Protein AF-A0A8S3CTU9-F1 (afdb_monomer)

Organism: NCBI:txid392030

Foldseek 3Di:
DVVVLVVVVFQWDDKDADPDVPDIDTDTDPDDDCVSVVSVVVVVVVVQVVCVVVVHDDD

Secondary structure (DSSP, 8-state):
-HHHHHHTT--EEEEEE-SSTT-EEEEE----THHHHHHHHHHHHHHHHHHHHTT----

Radius of gyration: 11.75 Å; Cα contacts (8 Å, |Δi|>4): 61; chains: 1; bounding box: 27×20×32 Å

pLDDT: mean 96.44, std 1.41, range [91.94, 97.88]

Sequence (59 aa):
HYKACLYAGVNIRGTNAEVMPAQWEYQVGPSEGIDAADQLWMSRYLLQRIAEEFGTQVS

InterPro domains:
  IPR008146 Glutamine synthetase, catalytic domain [PF00120] (3-58)
  IPR008146 Glutamine synthetase, catalytic domain [PS51987] (1-59)
  IPR014746 Glutamine synthetase/guanido kinase, catalytic domain [SSF55931] (1-59)
  IPR050292 Glutamine Synthetase [PTHR20852] (1-59)

Solvent-accessible surface area (backbone atoms only — not comparable to full-atom values): 3654 Å² total; per-residue (Å²): 95,72,69,56,32,53,73,73,67,33,54,65,70,53,71,47,79,48,93,52,88,96,39,71,48,71,45,76,45,93,56,66,78,68,53,40,55,54,41,53,51,53,49,49,50,49,42,51,57,52,29,53,77,72,75,47,87,86,133

Structure (mmCIF, N/CA/C/O backbone):
data_AF-A0A8S3CTU9-F1
#
_entry.id   AF-A0A8S3CTU9-F1
#
loop_
_atom_site.group_PDB
_atom_site.id
_atom_site.type_symbol
_atom_site.label_atom_id
_atom_site.label_alt_id
_atom_si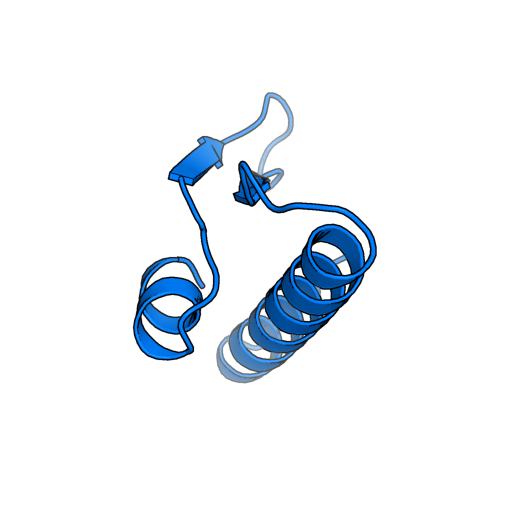te.label_comp_id
_atom_site.label_asym_id
_atom_site.label_entity_id
_atom_site.label_seq_id
_atom_site.pdbx_PDB_ins_code
_atom_site.Cartn_x
_atom_site.Cartn_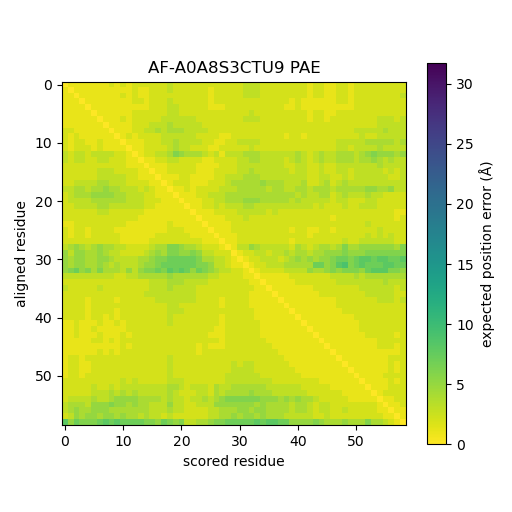y
_atom_site.Cartn_z
_atom_site.occupancy
_atom_site.B_iso_or_equiv
_atom_site.auth_seq_id
_atom_site.auth_comp_id
_atom_site.auth_asym_id
_atom_site.auth_atom_id
_atom_site.pdbx_PDB_model_num
ATOM 1 N N . HIS A 1 1 ? -4.260 -6.415 3.084 1.00 96.62 1 HIS A N 1
ATOM 2 C CA . HIS A 1 1 ? -3.591 -5.524 2.114 1.00 96.62 1 HIS A CA 1
ATOM 3 C C . HIS A 1 1 ? -2.391 -6.179 1.430 1.00 96.62 1 HIS A C 1
ATOM 5 O O . HI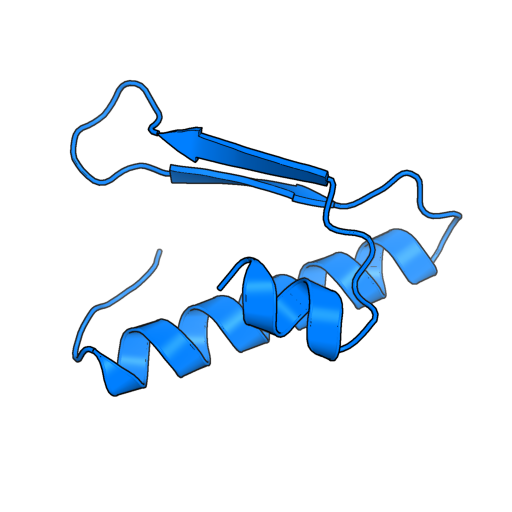S A 1 1 ? -2.482 -6.410 0.232 1.00 96.62 1 HIS A O 1
ATOM 11 N N . TYR A 1 2 ? -1.342 -6.586 2.157 1.00 97.19 2 TYR A N 1
ATOM 12 C CA . TYR A 1 2 ? -0.122 -7.168 1.562 1.00 97.19 2 TYR A CA 1
ATOM 13 C C . TYR A 1 2 ? -0.367 -8.308 0.556 1.00 97.19 2 TYR A C 1
ATOM 15 O O . TYR A 1 2 ? 0.050 -8.233 -0.596 1.00 97.19 2 TYR A O 1
ATOM 23 N N . LYS A 1 3 ? -1.136 -9.334 0.953 1.00 97.38 3 LYS A N 1
ATOM 24 C CA . LYS A 1 3 ? -1.497 -10.460 0.069 1.00 97.38 3 LYS A CA 1
ATOM 25 C C . LYS A 1 3 ? -2.290 -10.027 -1.170 1.00 97.38 3 LYS A C 1
ATOM 27 O O . LYS A 1 3 ? -2.104 -10.603 -2.233 1.00 97.38 3 LYS A O 1
ATOM 32 N N . ALA A 1 4 ? -3.154 -9.020 -1.035 1.00 97.25 4 ALA A N 1
ATOM 33 C CA . ALA A 1 4 ? -3.936 -8.497 -2.153 1.00 97.25 4 ALA A CA 1
ATOM 34 C C . ALA A 1 4 ? -3.044 -7.753 -3.155 1.00 97.25 4 ALA A C 1
ATOM 36 O O . ALA A 1 4 ? -3.211 -7.932 -4.354 1.00 97.25 4 ALA A O 1
ATOM 37 N N . CYS A 1 5 ? -2.055 -6.994 -2.671 1.00 97.56 5 CYS A N 1
ATOM 38 C CA . CYS A 1 5 ? -1.056 -6.356 -3.529 1.00 97.56 5 CYS A CA 1
ATOM 39 C C . CYS A 1 5 ? -0.231 -7.394 -4.303 1.00 97.56 5 CYS A C 1
ATOM 41 O O . CYS A 1 5 ? -0.101 -7.268 -5.516 1.00 97.56 5 CYS A O 1
ATOM 43 N N . LEU A 1 6 ? 0.239 -8.459 -3.638 1.00 96.81 6 LEU A N 1
ATOM 44 C CA . LEU A 1 6 ? 0.952 -9.554 -4.311 1.00 96.81 6 LEU A CA 1
ATOM 45 C C . LEU A 1 6 ? 0.093 -10.243 -5.378 1.00 96.81 6 LEU A C 1
ATOM 47 O O . LEU A 1 6 ? 0.563 -10.480 -6.485 1.00 96.81 6 LEU A O 1
ATOM 51 N N . TYR A 1 7 ? -1.169 -10.543 -5.059 1.00 97.38 7 TYR A N 1
ATOM 52 C CA . TYR A 1 7 ? -2.097 -11.154 -6.011 1.00 97.38 7 TYR A CA 1
ATOM 53 C C . TYR A 1 7 ? -2.386 -10.242 -7.214 1.00 97.38 7 TYR A C 1
ATOM 55 O O . TYR A 1 7 ? -2.459 -10.721 -8.341 1.00 97.38 7 TYR A O 1
ATOM 63 N N . ALA A 1 8 ? -2.502 -8.931 -6.989 1.00 96.56 8 ALA A N 1
ATOM 64 C CA . ALA A 1 8 ? -2.713 -7.938 -8.039 1.00 96.56 8 ALA A CA 1
ATOM 65 C C . ALA A 1 8 ? -1.454 -7.639 -8.879 1.00 96.56 8 ALA A C 1
ATOM 67 O O . ALA A 1 8 ? -1.527 -6.839 -9.808 1.00 96.56 8 ALA A O 1
ATOM 68 N N . GLY A 1 9 ? -0.303 -8.243 -8.559 1.00 95.75 9 GLY A N 1
ATOM 69 C CA . GLY A 1 9 ? 0.960 -8.007 -9.264 1.00 95.75 9 GLY A CA 1
ATOM 70 C C . GLY A 1 9 ? 1.672 -6.705 -8.880 1.00 95.75 9 GLY A C 1
ATOM 71 O O . GLY A 1 9 ? 2.618 -6.310 -9.555 1.00 95.75 9 GLY A O 1
ATOM 72 N N . VAL A 1 10 ? 1.257 -6.039 -7.797 1.00 96.69 10 VAL A N 1
ATOM 73 C CA . VAL A 1 10 ? 1.978 -4.884 -7.241 1.00 96.69 10 VAL A CA 1
ATOM 74 C C . VAL A 1 10 ? 3.278 -5.375 -6.606 1.00 96.69 10 VAL A C 1
ATOM 76 O O . VAL A 1 10 ? 3.266 -6.314 -5.806 1.00 96.69 10 VAL A O 1
ATOM 79 N N . ASN A 1 11 ? 4.395 -4.708 -6.903 1.00 96.12 11 ASN A N 1
ATOM 80 C CA . ASN A 1 11 ? 5.722 -5.060 -6.400 1.00 96.12 11 ASN A CA 1
ATOM 81 C C . ASN A 1 11 ? 5.920 -4.620 -4.938 1.00 96.12 11 ASN A C 1
ATOM 83 O O . ASN A 1 11 ? 6.774 -3.794 -4.621 1.00 96.12 11 ASN A O 1
ATOM 87 N N . ILE A 1 12 ? 5.088 -5.136 -4.036 1.00 96.62 12 ILE A N 1
ATOM 88 C CA . ILE A 1 12 ? 5.176 -4.870 -2.601 1.00 96.62 12 ILE A CA 1
ATOM 89 C C . ILE A 1 12 ? 6.312 -5.693 -1.976 1.00 96.62 12 ILE A C 1
ATOM 91 O O . ILE A 1 12 ? 6.468 -6.880 -2.266 1.00 96.62 12 ILE A O 1
ATOM 95 N N . ARG A 1 13 ? 7.124 -5.072 -1.114 1.00 94.94 13 ARG A N 1
ATOM 96 C CA . ARG A 1 13 ? 8.309 -5.711 -0.506 1.00 94.94 13 ARG A CA 1
ATOM 97 C C . ARG A 1 13 ? 8.157 -5.981 0.970 1.00 94.94 13 ARG A C 1
ATOM 99 O O . ARG A 1 13 ? 8.553 -7.046 1.432 1.00 94.94 13 ARG A O 1
ATOM 106 N N . GLY A 1 14 ? 7.547 -5.061 1.696 1.00 95.88 14 GLY A N 1
ATOM 107 C CA . GLY A 1 14 ? 7.440 -5.160 3.141 1.00 95.88 14 GLY A CA 1
ATOM 108 C C . GLY A 1 14 ? 6.264 -4.374 3.683 1.00 95.88 14 GLY A C 1
ATOM 109 O O . GLY A 1 14 ? 5.651 -3.568 2.979 1.00 95.88 14 GLY A O 1
ATOM 110 N N . THR A 1 15 ? 5.955 -4.672 4.940 1.00 97.25 15 THR A N 1
ATOM 111 C CA . THR A 1 15 ? 5.065 -3.904 5.808 1.00 97.25 15 THR A CA 1
ATOM 112 C C . THR A 1 15 ? 5.655 -3.904 7.206 1.00 97.25 15 THR A C 1
ATOM 114 O O . THR A 1 15 ? 6.140 -4.949 7.651 1.00 97.25 15 THR A O 1
ATOM 117 N N . ASN A 1 16 ? 5.525 -2.804 7.933 1.00 97.88 16 ASN A N 1
ATOM 118 C CA . ASN A 1 16 ? 5.876 -2.733 9.345 1.00 97.88 16 ASN A CA 1
ATOM 119 C C . ASN A 1 16 ? 4.850 -1.897 10.115 1.00 97.88 16 ASN A C 1
ATOM 121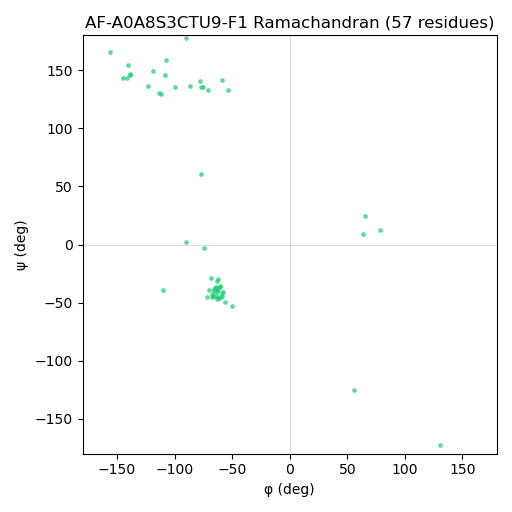 O O . ASN A 1 16 ? 4.170 -1.038 9.553 1.00 97.88 16 ASN A O 1
ATOM 125 N N . ALA A 1 17 ? 4.737 -2.178 11.411 1.00 97.12 17 ALA A N 1
ATOM 126 C CA . ALA A 1 17 ? 4.056 -1.280 12.330 1.00 97.12 17 ALA A CA 1
ATOM 127 C C . ALA A 1 17 ? 4.979 -0.088 12.611 1.00 97.12 17 ALA A C 1
ATOM 129 O O . ALA A 1 17 ? 6.184 -0.274 12.808 1.00 97.12 17 ALA A O 1
ATOM 130 N N . GLU A 1 18 ? 4.414 1.113 12.596 1.00 97.62 18 GLU A N 1
ATOM 131 C CA . GLU A 1 18 ? 5.133 2.349 12.890 1.00 97.62 18 GLU A CA 1
ATOM 132 C C . GLU A 1 18 ? 5.072 2.697 14.380 1.00 97.62 18 GLU A C 1
ATOM 134 O O . GLU A 1 18 ? 4.467 1.995 15.193 1.00 97.62 18 GLU A O 1
ATOM 139 N N . VAL A 1 19 ? 5.745 3.788 14.749 1.00 95.81 19 VAL A N 1
ATOM 140 C CA . VAL A 1 19 ? 5.891 4.207 16.149 1.00 95.81 19 VAL A CA 1
ATOM 141 C C . VAL A 1 19 ? 4.548 4.585 16.782 1.00 95.81 19 VAL A C 1
ATOM 143 O O . VAL A 1 19 ? 4.330 4.296 17.962 1.00 95.81 19 VAL A O 1
ATOM 146 N N . MET A 1 20 ? 3.639 5.232 16.038 1.00 96.69 20 MET A N 1
ATOM 147 C CA . MET A 1 20 ? 2.325 5.574 16.588 1.00 96.69 20 MET A CA 1
ATOM 148 C C . MET A 1 20 ? 1.384 4.359 16.606 1.00 96.69 20 MET A C 1
ATOM 150 O O . MET A 1 20 ? 1.334 3.597 15.638 1.00 96.69 20 MET A O 1
ATOM 154 N N . PRO A 1 21 ? 0.569 4.187 17.667 1.00 95.50 21 PRO A N 1
ATOM 155 C CA . PRO A 1 21 ? -0.448 3.143 17.698 1.00 95.50 21 PRO A CA 1
ATOM 156 C C . PRO A 1 21 ? -1.369 3.217 16.478 1.00 95.50 21 PRO A C 1
ATOM 158 O O . PRO A 1 21 ? -1.866 4.286 16.134 1.00 95.50 21 PRO A O 1
ATOM 161 N N . ALA A 1 22 ? -1.604 2.064 15.850 1.00 94.50 22 ALA A N 1
ATOM 162 C CA . ALA A 1 22 ? -2.385 1.9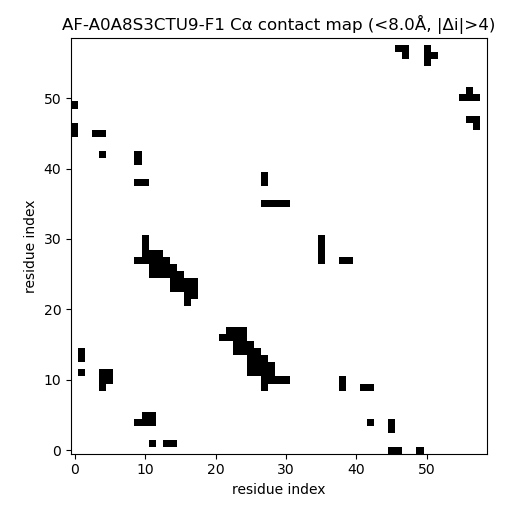18 14.618 1.00 94.50 22 ALA A CA 1
ATOM 163 C C . ALA A 1 22 ? -1.807 2.611 13.365 1.00 94.50 22 ALA A C 1
ATOM 165 O O . ALA A 1 22 ? -2.458 2.595 12.322 1.00 94.50 22 ALA A O 1
ATOM 166 N N . GLN A 1 23 ? -0.580 3.138 13.419 1.00 97.38 23 GLN A N 1
ATOM 167 C CA . GLN A 1 23 ? 0.152 3.590 12.239 1.00 97.38 23 GLN A CA 1
ATOM 168 C C . GLN A 1 23 ? 0.915 2.415 11.613 1.00 97.38 23 GLN A C 1
ATOM 170 O O . GLN A 1 23 ? 1.534 1.609 12.310 1.00 97.38 23 GLN A O 1
ATOM 175 N N . TRP A 1 24 ? 0.865 2.316 10.288 1.00 97.62 24 TRP A N 1
ATOM 176 C CA . TRP A 1 24 ? 1.502 1.247 9.523 1.00 97.62 24 TRP A CA 1
ATOM 177 C C . TRP A 1 24 ? 2.161 1.812 8.271 1.00 97.62 24 TRP A C 1
ATOM 179 O O . TRP A 1 24 ? 1.623 2.725 7.644 1.00 97.62 24 TRP A O 1
ATOM 189 N N . GLU A 1 25 ? 3.282 1.215 7.880 1.00 97.88 25 GLU A N 1
ATOM 190 C CA . GLU A 1 25 ? 3.980 1.503 6.630 1.00 97.88 25 GLU A CA 1
ATOM 191 C C . GLU A 1 25 ? 4.032 0.247 5.744 1.00 97.88 25 GLU A C 1
ATOM 193 O O . GLU A 1 25 ? 4.041 -0.891 6.227 1.00 97.88 25 GLU A O 1
ATOM 198 N N . TYR A 1 26 ? 4.043 0.454 4.426 1.00 97.62 26 TYR A N 1
ATOM 199 C CA . TYR A 1 26 ? 4.337 -0.572 3.432 1.00 97.62 26 TYR A CA 1
ATOM 200 C C . TYR A 1 26 ? 5.219 -0.009 2.316 1.00 97.62 26 TYR A C 1
ATOM 202 O O . TYR A 1 26 ? 5.086 1.153 1.932 1.00 97.62 26 TYR A O 1
ATOM 210 N N . GLN A 1 27 ? 6.096 -0.846 1.762 1.00 97.75 27 GLN A N 1
ATOM 211 C CA . GLN A 1 27 ? 7.051 -0.438 0.731 1.00 97.75 27 GLN A CA 1
ATOM 212 C C . GLN A 1 27 ? 6.716 -1.084 -0.618 1.00 97.75 27 GLN A C 1
ATOM 214 O O . GLN A 1 27 ? 6.561 -2.306 -0.707 1.00 97.75 27 GLN A O 1
ATOM 219 N N . VAL A 1 28 ? 6.639 -0.269 -1.673 1.00 96.69 28 VAL A N 1
ATOM 220 C CA . VAL A 1 28 ? 6.434 -0.695 -3.068 1.00 96.69 28 VAL A CA 1
ATOM 221 C C . VAL A 1 28 ? 7.695 -0.382 -3.870 1.00 96.69 28 VAL A C 1
ATOM 223 O O . VAL A 1 28 ? 8.208 0.732 -3.809 1.00 96.69 28 VAL A O 1
ATOM 226 N N . GLY A 1 29 ? 8.200 -1.362 -4.616 1.00 94.12 29 GLY A N 1
ATOM 227 C CA . GLY A 1 29 ? 9.345 -1.217 -5.509 1.00 94.12 29 GLY A CA 1
ATOM 228 C C . GLY A 1 29 ? 10.418 -2.296 -5.320 1.00 94.12 29 GLY A C 1
ATOM 229 O O . GLY A 1 29 ? 10.207 -3.265 -4.603 1.00 94.12 29 GLY A O 1
ATOM 230 N N . PRO A 1 30 ? 11.589 -2.187 -5.966 1.00 93.06 30 PRO A N 1
ATOM 231 C CA . PRO A 1 30 ? 11.915 -1.203 -6.994 1.00 93.06 30 PRO A CA 1
ATOM 232 C C . PRO A 1 30 ? 10.965 -1.303 -8.198 1.00 93.06 30 PRO A C 1
ATOM 234 O O . PRO A 1 30 ? 10.518 -2.385 -8.574 1.00 93.06 30 PRO A O 1
ATOM 237 N N . SER A 1 31 ? 10.590 -0.162 -8.765 1.00 91.94 31 SER A N 1
ATOM 238 C CA . SER A 1 31 ? 9.751 -0.038 -9.965 1.00 91.94 31 SER A CA 1
ATOM 239 C C . SER A 1 31 ? 10.242 1.169 -10.754 1.00 91.94 31 SER A C 1
ATOM 241 O O . SER A 1 31 ? 10.713 2.135 -10.153 1.00 91.94 31 SER A O 1
ATOM 243 N N . GLU A 1 32 ? 10.215 1.091 -12.080 1.00 93.56 32 GLU A N 1
ATOM 244 C CA . GLU A 1 32 ? 10.883 2.066 -12.943 1.00 93.56 32 GLU A CA 1
ATOM 245 C C . GLU A 1 32 ? 9.904 3.109 -13.486 1.00 93.56 32 GLU A C 1
ATOM 247 O O . GLU A 1 32 ? 8.814 2.782 -13.947 1.00 93.56 32 GLU A O 1
ATOM 252 N N . GLY A 1 33 ? 10.308 4.381 -13.460 1.00 94.62 33 GLY A N 1
ATOM 253 C CA . GLY A 1 33 ? 9.570 5.465 -14.107 1.00 94.62 33 GLY A CA 1
ATOM 254 C C . GLY A 1 33 ? 8.112 5.579 -13.648 1.00 94.62 33 GLY A C 1
ATOM 255 O O . GLY A 1 33 ? 7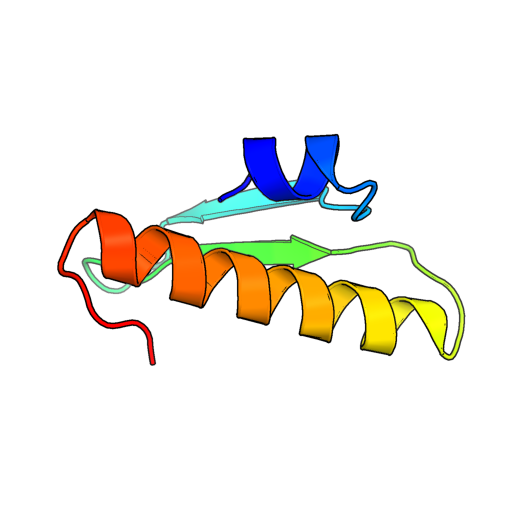.835 5.729 -12.457 1.00 94.62 33 GLY A O 1
ATOM 256 N N . ILE A 1 34 ? 7.189 5.549 -14.613 1.00 95.69 34 ILE A N 1
ATOM 257 C CA . ILE A 1 34 ? 5.751 5.731 -14.377 1.00 95.69 34 ILE A CA 1
ATOM 258 C C . ILE A 1 34 ? 5.124 4.560 -13.607 1.00 95.69 34 ILE A C 1
ATOM 260 O O . ILE A 1 34 ? 4.226 4.783 -12.795 1.00 95.69 34 ILE A O 1
ATOM 264 N N . ASP A 1 35 ? 5.673 3.349 -13.745 1.00 95.44 35 ASP A N 1
ATOM 265 C CA . ASP A 1 35 ? 5.143 2.150 -13.088 1.00 95.44 35 ASP A CA 1
ATOM 266 C C . ASP A 1 35 ? 5.196 2.265 -11.561 1.00 95.44 35 ASP A C 1
ATOM 268 O O . ASP A 1 35 ? 4.350 1.710 -10.862 1.00 95.44 35 ASP A O 1
ATOM 272 N N . ALA A 1 36 ? 6.170 3.005 -11.019 1.00 95.25 36 ALA A N 1
ATOM 273 C CA . ALA A 1 36 ? 6.245 3.266 -9.584 1.00 95.25 36 ALA A CA 1
ATOM 274 C C . ALA A 1 36 ? 5.025 4.057 -9.083 1.00 95.25 36 ALA A C 1
ATOM 276 O O . ALA A 1 36 ? 4.502 3.772 -8.003 1.00 95.25 36 ALA A O 1
ATOM 277 N N . ALA A 1 37 ? 4.551 5.028 -9.870 1.00 96.12 37 ALA A N 1
ATOM 278 C CA . ALA A 1 37 ? 3.368 5.811 -9.539 1.00 96.12 37 ALA A CA 1
ATOM 279 C C . ALA A 1 37 ? 2.092 4.971 -9.685 1.00 96.12 37 ALA A C 1
ATOM 281 O O . ALA A 1 37 ? 1.259 4.978 -8.776 1.00 96.12 37 ALA A O 1
ATOM 282 N N . ASP A 1 38 ? 1.972 4.208 -10.773 1.00 97.12 38 ASP A N 1
ATOM 283 C CA . ASP A 1 38 ? 0.806 3.359 -11.040 1.00 97.12 38 ASP A CA 1
ATOM 284 C C . ASP A 1 38 ? 0.627 2.299 -9.947 1.00 97.12 38 ASP A C 1
ATOM 286 O O . ASP A 1 38 ? -0.462 2.132 -9.388 1.00 97.12 38 ASP A O 1
ATOM 290 N N . GLN A 1 39 ? 1.716 1.632 -9.561 1.00 97.38 39 GLN A N 1
ATOM 291 C CA . GLN A 1 39 ? 1.692 0.628 -8.501 1.00 97.38 39 GLN A CA 1
ATOM 292 C C . GLN A 1 39 ? 1.372 1.227 -7.129 1.00 97.38 39 GLN A C 1
ATOM 294 O O . GLN A 1 39 ? 0.618 0.617 -6.368 1.00 97.38 39 GLN A O 1
ATOM 299 N N . LEU A 1 40 ? 1.890 2.420 -6.814 1.00 96.56 40 LEU A N 1
ATOM 300 C CA . LEU A 1 40 ? 1.587 3.109 -5.558 1.00 96.56 40 LEU A CA 1
ATOM 301 C C . LEU A 1 40 ? 0.112 3.533 -5.482 1.00 96.56 40 LEU A C 1
ATOM 303 O O . LEU A 1 40 ? -0.527 3.426 -4.432 1.00 96.56 40 LEU A O 1
ATOM 307 N N . TRP A 1 41 ? -0.458 4.010 -6.587 1.00 97.25 41 TRP A N 1
ATOM 308 C CA . TRP A 1 41 ? -1.876 4.363 -6.639 1.00 97.25 41 TRP A CA 1
ATOM 309 C C . TRP A 1 41 ? -2.771 3.135 -6.504 1.00 97.25 41 TRP A C 1
ATOM 311 O O . TRP A 1 41 ? -3.710 3.142 -5.702 1.00 97.25 41 TRP A O 1
ATOM 321 N N . MET A 1 42 ? -2.440 2.051 -7.205 1.00 97.69 42 MET A N 1
ATOM 322 C CA . MET A 1 42 ? -3.169 0.791 -7.082 1.00 97.69 42 MET A CA 1
ATOM 323 C C . MET A 1 42 ? -3.065 0.196 -5.676 1.00 97.69 42 MET A C 1
ATOM 325 O O . MET A 1 42 ? -4.071 -0.265 -5.129 1.00 97.69 42 MET A O 1
ATOM 329 N N . SER A 1 43 ? -1.894 0.252 -5.035 1.00 97.56 43 SER A N 1
ATOM 330 C CA . SER A 1 43 ? -1.736 -0.234 -3.662 1.00 97.56 43 SER A CA 1
ATOM 331 C C . SER A 1 43 ? -2.575 0.566 -2.664 1.00 97.56 43 SER A C 1
ATOM 333 O O . SER A 1 43 ? -3.125 -0.022 -1.732 1.00 97.56 43 SER A O 1
ATOM 335 N N . ARG A 1 44 ? -2.710 1.887 -2.854 1.00 97.75 44 ARG A N 1
ATOM 336 C CA . ARG A 1 44 ? -3.569 2.752 -2.026 1.00 97.75 44 ARG A CA 1
ATOM 337 C C . ARG A 1 44 ? -5.045 2.437 -2.211 1.00 97.75 44 ARG A C 1
ATOM 339 O O . ARG A 1 44 ? -5.756 2.287 -1.221 1.00 97.75 44 ARG A O 1
ATOM 346 N N . TYR A 1 45 ? -5.484 2.264 -3.457 1.00 97.69 45 TYR A N 1
ATOM 347 C CA . TYR A 1 45 ? -6.857 1.864 -3.751 1.00 97.69 45 TYR A CA 1
ATOM 348 C C . TYR A 1 45 ? -7.213 0.553 -3.041 1.00 97.69 45 TYR A C 1
ATOM 350 O O . TYR A 1 45 ? -8.203 0.485 -2.315 1.00 97.69 45 TYR A O 1
ATOM 358 N N . LEU A 1 46 ? -6.359 -0.470 -3.159 1.00 97.88 46 LEU A N 1
ATOM 359 C CA . LEU A 1 46 ? -6.567 -1.750 -2.476 1.00 97.88 46 LEU A CA 1
ATOM 360 C C . LEU A 1 46 ? -6.600 -1.607 -0.949 1.00 97.88 46 LEU A C 1
ATOM 362 O O . LEU A 1 46 ? -7.360 -2.314 -0.291 1.00 97.88 46 LEU A O 1
ATOM 366 N N . LEU A 1 47 ? -5.792 -0.714 -0.370 1.00 97.81 47 LEU A N 1
ATOM 367 C CA . LEU A 1 47 ? -5.803 -0.465 1.073 1.00 97.81 47 LEU A CA 1
ATOM 368 C C . LEU A 1 47 ? -7.149 0.093 1.526 1.00 97.81 47 LEU A C 1
ATOM 370 O O . LEU A 1 47 ? -7.724 -0.424 2.480 1.00 97.81 47 LEU A O 1
ATOM 374 N N . GLN A 1 48 ? -7.661 1.089 0.808 1.00 97.75 48 GLN A N 1
ATOM 375 C CA . GLN A 1 48 ? -8.939 1.715 1.117 1.00 97.75 48 GLN A CA 1
ATOM 376 C C . GLN A 1 48 ? -10.106 0.735 0.946 1.00 97.75 48 GLN A C 1
ATOM 378 O O . GLN A 1 48 ? -10.932 0.614 1.844 1.00 97.75 48 GLN A O 1
ATOM 383 N N . ARG A 1 49 ? -10.124 -0.049 -0.142 1.00 97.81 49 ARG A N 1
ATOM 384 C CA . ARG A 1 49 ? -11.147 -1.087 -0.370 1.00 97.81 49 ARG A CA 1
ATOM 385 C C . ARG A 1 49 ? -11.188 -2.127 0.745 1.00 97.81 49 ARG A C 1
ATOM 387 O O . ARG A 1 49 ? -12.264 -2.491 1.201 1.00 97.81 49 ARG A O 1
ATOM 394 N N . ILE A 1 50 ? -10.022 -2.589 1.188 1.00 97.44 50 ILE A N 1
ATOM 395 C CA . ILE A 1 50 ? -9.934 -3.558 2.282 1.00 97.44 50 ILE A CA 1
ATOM 396 C C . ILE A 1 50 ? -10.380 -2.911 3.593 1.00 97.44 50 ILE A C 1
ATOM 398 O O . ILE A 1 50 ? -11.129 -3.526 4.339 1.00 97.44 50 ILE A O 1
ATOM 402 N N . ALA A 1 51 ? -9.967 -1.676 3.877 1.00 97.19 51 ALA A N 1
ATOM 403 C CA . ALA A 1 51 ? -10.401 -0.972 5.081 1.00 97.19 51 ALA A CA 1
ATOM 404 C C . ALA A 1 51 ? -11.932 -0.839 5.155 1.00 97.19 51 ALA A C 1
ATOM 406 O O . ALA A 1 51 ? -12.515 -1.111 6.203 1.00 97.19 51 ALA A O 1
ATOM 407 N N . GLU A 1 52 ? -12.591 -0.540 4.030 1.00 97.38 52 GLU A N 1
ATOM 408 C CA . GLU A 1 52 ? -14.055 -0.508 3.949 1.00 97.38 52 GLU A CA 1
ATOM 409 C C . GLU A 1 52 ? -14.704 -1.853 4.320 1.00 97.38 52 GLU A C 1
ATOM 411 O O . GLU A 1 52 ? -15.689 -1.864 5.056 1.00 97.38 52 GLU A O 1
ATOM 416 N N . GLU A 1 53 ? -14.147 -2.987 3.877 1.00 96.94 53 GLU A N 1
ATOM 417 C CA . GLU A 1 53 ? -14.654 -4.327 4.235 1.00 96.94 53 GLU A CA 1
ATOM 418 C C . GLU A 1 53 ? -14.557 -4.611 5.741 1.00 96.94 53 GLU A C 1
ATOM 420 O O . GLU A 1 53 ? -15.402 -5.309 6.301 1.00 96.94 53 GLU A O 1
ATOM 425 N N . PHE A 1 54 ? -13.548 -4.045 6.407 1.00 96.31 54 PHE A N 1
ATOM 426 C CA . PHE A 1 54 ? -13.370 -4.141 7.856 1.00 96.31 54 PHE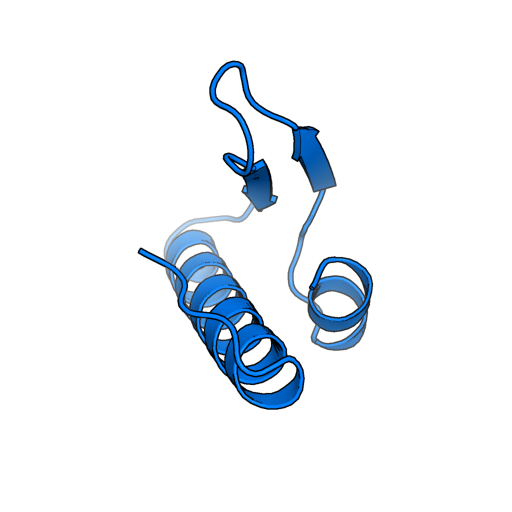 A CA 1
ATOM 427 C C . PHE A 1 54 ? -14.063 -3.006 8.630 1.00 96.31 54 PHE A C 1
ATOM 429 O O . PHE A 1 54 ? -13.953 -2.955 9.856 1.00 96.31 54 PHE A O 1
ATOM 436 N N . GLY A 1 55 ? -14.779 -2.104 7.950 1.00 96.38 55 GLY A N 1
ATOM 437 C CA . GLY A 1 55 ? -15.448 -0.959 8.572 1.00 96.38 55 GLY A CA 1
ATOM 438 C C . GLY A 1 55 ? -14.485 0.060 9.192 1.00 96.38 55 GLY A C 1
ATOM 439 O O . GLY A 1 55 ? -14.867 0.771 10.121 1.00 96.38 55 GLY A O 1
ATOM 440 N N . THR A 1 56 ? -13.239 0.123 8.717 1.00 95.75 56 THR A N 1
ATOM 441 C CA . THR A 1 56 ? -12.212 1.053 9.202 1.00 95.75 56 THR A CA 1
ATOM 442 C C . THR A 1 56 ? -11.935 2.165 8.192 1.00 95.75 56 THR A C 1
ATOM 444 O O . THR A 1 56 ? -12.231 2.051 7.004 1.00 95.75 56 THR A O 1
ATOM 447 N N . GLN A 1 57 ? -11.379 3.277 8.673 1.00 95.19 57 GLN A N 1
ATOM 448 C CA . GLN A 1 57 ? -10.955 4.396 7.831 1.00 95.19 57 GLN A CA 1
ATOM 449 C C . GLN A 1 57 ? -9.429 4.455 7.775 1.00 95.19 57 GLN A C 1
ATOM 451 O O . GLN A 1 57 ? -8.753 4.131 8.750 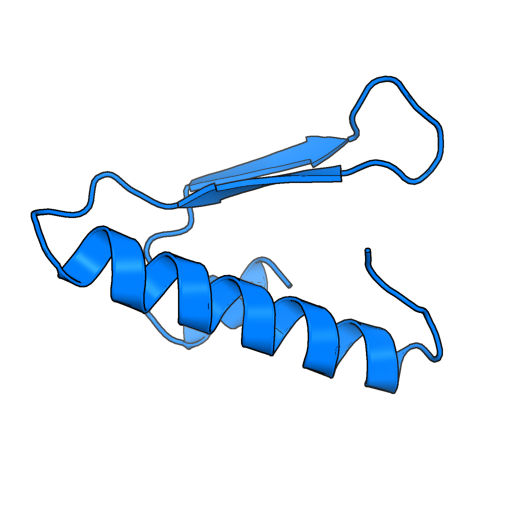1.00 95.19 57 GLN A O 1
ATOM 456 N N . VAL A 1 58 ? -8.902 4.868 6.624 1.00 95.44 58 VAL A N 1
ATOM 457 C CA . VAL A 1 58 ? -7.468 5.052 6.372 1.00 95.44 58 VAL A CA 1
ATOM 458 C C . VAL A 1 58 ? -7.254 6.494 5.923 1.00 95.44 58 VAL A C 1
ATOM 460 O O . VAL A 1 58 ? -8.035 6.997 5.112 1.00 95.44 58 VAL A O 1
ATOM 463 N N . SER A 1 59 ? -6.218 7.140 6.461 1.00 92.00 59 SER A N 1
ATOM 464 C CA . SER A 1 59 ? -5.835 8.535 6.199 1.00 92.00 59 SER A CA 1
ATOM 465 C C . SER A 1 59 ? -4.391 8.640 5.739 1.00 92.00 59 SER A C 1
ATOM 467 O O . SER A 1 59 ? -3.557 7.972 6.392 1.00 92.00 59 SER A O 1
#

Nearest PDB structures (foldseek):
  4uce-assembly2_B  TM=4.053E-01  e=6.929E+00  Human 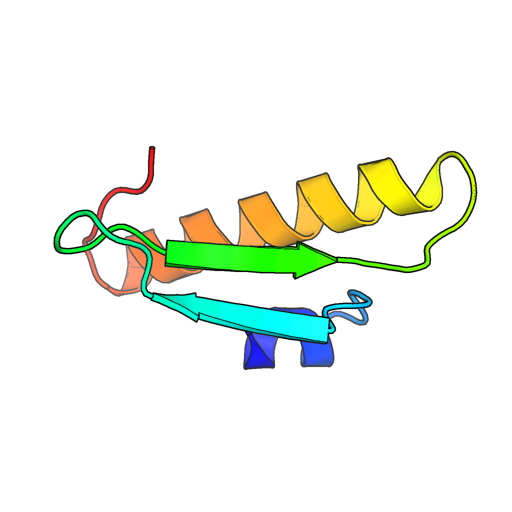respiratory syncytial virus A2
  7w5z-assembly1_c3  TM=3.137E-01  e=7.423E+00  Tetrahymena thermophila

Mean predicted aligned error: 2.38 Å